Protein AF-A0A0F9D4M2-F1 (afdb_monomer_lite)

Foldseek 3Di:
DAQFWDWDDPVDDDDDFAKDWQDAPPDIIITGTDNPHDCTVPVVLVVLQVVQSVVCYPPPDPVVSVVSSRVSRD

pLDDT: mean 77.86, std 7.65, range [43.91, 86.88]

Radius of gyration: 11.84 Å; chains: 1; bounding box: 26×27×33 Å

Structure (mmCIF, N/CA/C/O backbone):
data_AF-A0A0F9D4M2-F1
#
_entry.id   AF-A0A0F9D4M2-F1
#
loop_
_atom_site.group_PDB
_atom_site.id
_atom_site.type_symbol
_atom_site.label_atom_id
_atom_site.label_alt_id
_atom_site.label_comp_id
_atom_site.label_asym_id
_atom_site.label_entity_id
_atom_site.label_seq_id
_atom_site.pdbx_PDB_ins_code
_atom_site.Cartn_x
_atom_site.Cartn_y
_atom_site.Cartn_z
_atom_site.occupancy
_atom_site.B_iso_or_equiv
_atom_site.auth_seq_id
_atom_site.auth_comp_id
_atom_site.auth_asym_id
_atom_site.auth_atom_id
_atom_site.pdbx_PDB_model_num
ATOM 1 N N . MET A 1 1 ? 2.330 1.681 -17.945 1.00 43.91 1 MET A N 1
ATOM 2 C CA . MET A 1 1 ? 1.298 1.725 -16.883 1.00 43.91 1 MET A CA 1
ATOM 3 C C . MET A 1 1 ? 1.977 2.069 -15.563 1.00 43.91 1 MET A C 1
ATOM 5 O O . MET A 1 1 ? 3.029 1.484 -15.311 1.00 43.91 1 MET A O 1
ATOM 9 N N . PRO A 1 2 ? 1.452 3.002 -14.746 1.00 50.94 2 PRO A N 1
ATOM 10 C CA . PRO A 1 2 ? 2.009 3.259 -13.424 1.00 50.94 2 PRO A CA 1
ATOM 11 C C . PRO A 1 2 ? 1.987 1.961 -12.617 1.00 50.94 2 PRO A C 1
ATOM 13 O O . PRO A 1 2 ? 1.006 1.216 -12.622 1.00 50.94 2 PRO A O 1
ATOM 16 N N . ALA A 1 3 ? 3.095 1.648 -11.959 1.00 63.03 3 ALA A N 1
ATOM 17 C CA . ALA A 1 3 ? 3.198 0.437 -11.166 1.00 63.03 3 ALA A CA 1
ATOM 18 C C . ALA A 1 3 ? 2.492 0.616 -9.820 1.00 63.03 3 ALA A C 1
ATOM 20 O O . ALA A 1 3 ? 3.121 0.953 -8.812 1.00 63.03 3 ALA A O 1
ATOM 21 N N . HIS A 1 4 ? 1.180 0.402 -9.835 1.00 68.88 4 HIS A N 1
ATOM 22 C CA . HIS A 1 4 ? 0.311 0.601 -8.688 1.00 68.88 4 HIS A CA 1
ATOM 23 C C . HIS A 1 4 ? 0.591 -0.401 -7.565 1.00 68.88 4 HIS A C 1
ATOM 25 O O . HIS A 1 4 ? 0.745 -1.605 -7.782 1.00 68.88 4 HIS A O 1
ATOM 31 N N . TRP A 1 5 ? 0.586 0.107 -6.335 1.00 76.19 5 TRP A N 1
ATOM 32 C CA . TRP A 1 5 ? 0.572 -0.713 -5.132 1.00 76.19 5 TRP A CA 1
ATOM 33 C C . TRP A 1 5 ? -0.805 -1.363 -4.967 1.00 76.19 5 TRP A C 1
ATOM 35 O O . TRP A 1 5 ? -1.818 -0.689 -4.761 1.00 76.19 5 TRP A O 1
ATOM 45 N N . LYS A 1 6 ? -0.853 -2.691 -5.050 1.00 79.19 6 LYS A N 1
ATOM 46 C CA . LYS A 1 6 ? -2.062 -3.494 -4.875 1.00 79.19 6 LYS A CA 1
ATOM 47 C C . LYS A 1 6 ? -2.154 -3.979 -3.437 1.00 79.19 6 LYS A C 1
ATOM 49 O O . LYS A 1 6 ? -1.217 -4.559 -2.907 1.00 79.19 6 LYS A O 1
ATOM 54 N N . ARG A 1 7 ? -3.304 -3.793 -2.796 1.00 80.75 7 ARG A N 1
ATOM 55 C CA . ARG A 1 7 ? -3.555 -4.384 -1.477 1.00 80.75 7 ARG A CA 1
ATOM 56 C C . ARG A 1 7 ? -3.678 -5.904 -1.604 1.00 80.75 7 ARG A C 1
ATOM 58 O O . ARG A 1 7 ? -4.426 -6.368 -2.464 1.00 80.75 7 ARG A O 1
ATOM 65 N N . ILE A 1 8 ? -3.022 -6.651 -0.722 1.00 81.25 8 ILE A N 1
ATOM 66 C CA . ILE A 1 8 ? -3.144 -8.113 -0.647 1.00 81.25 8 ILE A CA 1
ATOM 67 C C . ILE A 1 8 ? -3.759 -8.547 0.685 1.00 81.25 8 ILE A C 1
ATOM 69 O O . ILE A 1 8 ? -3.719 -7.811 1.675 1.00 81.25 8 ILE A O 1
ATOM 73 N N . ASN A 1 9 ? -4.392 -9.719 0.684 1.00 77.88 9 ASN A N 1
ATOM 74 C CA . ASN A 1 9 ? -4.920 -10.331 1.896 1.00 77.88 9 ASN A CA 1
ATOM 75 C C . ASN A 1 9 ? -3.775 -11.081 2.604 1.00 77.88 9 ASN A C 1
ATOM 77 O O . ASN A 1 9 ? -3.189 -11.957 1.973 1.00 77.88 9 ASN A O 1
ATOM 81 N N . PRO A 1 10 ? -3.446 -10.767 3.870 1.00 69.88 10 PRO A N 1
ATOM 82 C CA . PRO A 1 10 ? -2.353 -11.431 4.586 1.00 69.88 10 PRO A CA 1
ATOM 83 C C . PRO A 1 10 ? -2.571 -12.934 4.820 1.00 69.88 10 PRO A C 1
ATOM 85 O O . PRO A 1 10 ? -1.609 -13.630 5.110 1.00 69.88 10 PRO A O 1
ATOM 88 N N . GLY A 1 11 ? -3.802 -13.445 4.681 1.00 72.50 11 GLY A N 1
ATOM 89 C CA . GLY A 1 11 ? -4.087 -14.886 4.752 1.00 72.50 11 GLY A CA 1
ATOM 90 C C . GLY A 1 11 ? -3.722 -15.683 3.492 1.00 72.50 11 GLY A C 1
ATOM 91 O O . GLY A 1 11 ? -3.907 -16.893 3.473 1.00 72.50 11 GLY A O 1
ATOM 92 N N . MET A 1 12 ? -3.241 -15.027 2.431 1.00 70.25 12 MET A N 1
ATOM 93 C CA . MET A 1 12 ? -2.765 -15.689 1.214 1.00 70.25 12 MET A CA 1
ATOM 94 C C . MET A 1 12 ? -1.242 -15.625 1.142 1.00 70.25 12 MET A C 1
ATOM 96 O O . MET A 1 12 ? -0.647 -14.623 1.545 1.00 70.25 12 MET A O 1
ATOM 100 N N . ALA A 1 13 ? -0.626 -16.664 0.571 1.00 68.81 13 ALA A N 1
ATOM 101 C CA . ALA A 1 13 ? 0.796 -16.647 0.255 1.00 68.81 13 ALA A CA 1
ATOM 102 C C . ALA A 1 13 ? 1.123 -15.377 -0.551 1.00 68.81 13 ALA A C 1
ATOM 104 O O . ALA A 1 13 ? 0.463 -15.103 -1.564 1.00 68.81 13 ALA A O 1
ATOM 105 N N . PRO A 1 14 ? 2.087 -14.562 -0.095 1.00 65.19 14 PRO A N 1
ATOM 106 C CA . PRO A 1 14 ? 2.387 -13.324 -0.773 1.00 65.19 14 PRO A CA 1
ATOM 107 C C . PRO A 1 14 ? 2.995 -13.642 -2.145 1.00 65.19 14 PRO A C 1
ATOM 109 O O . PRO A 1 14 ? 3.977 -14.382 -2.226 1.00 65.19 14 PRO A O 1
ATOM 112 N N . PRO A 1 15 ? 2.431 -13.102 -3.236 1.00 70.88 15 PRO A N 1
ATOM 113 C CA . PRO A 1 15 ? 3.017 -13.268 -4.558 1.00 70.88 15 PRO A CA 1
ATOM 114 C C . PRO A 1 15 ? 4.387 -12.579 -4.623 1.00 70.88 15 PRO A C 1
ATOM 116 O O . PRO A 1 15 ? 4.666 -11.640 -3.872 1.00 70.88 15 PRO A O 1
ATOM 119 N N . VAL A 1 16 ? 5.227 -13.025 -5.558 1.00 76.19 16 VAL A N 1
ATOM 120 C CA . VAL A 1 16 ? 6.531 -12.409 -5.837 1.00 76.19 16 VAL A CA 1
ATOM 121 C C . VAL A 1 16 ? 6.388 -10.907 -6.094 1.00 76.19 16 VAL A C 1
ATOM 123 O O . VAL A 1 16 ? 5.495 -10.475 -6.824 1.00 76.19 16 VAL A O 1
ATOM 126 N N . GLY A 1 17 ? 7.263 -10.103 -5.483 1.00 78.19 17 GLY A N 1
ATOM 127 C CA . GLY A 1 17 ? 7.246 -8.647 -5.607 1.00 78.19 17 GLY A CA 1
ATOM 128 C C . GLY A 1 17 ? 7.727 -7.918 -4.356 1.00 78.19 17 GLY A C 1
ATOM 129 O O . GLY A 1 17 ? 8.212 -8.516 -3.398 1.00 78.19 17 GLY A O 1
ATOM 130 N N . GLN A 1 18 ? 7.587 -6.593 -4.366 1.00 81.19 18 GLN A N 1
ATOM 131 C CA . GLN A 1 18 ? 7.912 -5.761 -3.211 1.00 81.19 18 GLN A CA 1
ATOM 132 C C . GLN A 1 18 ? 6.692 -5.659 -2.296 1.00 81.19 18 GLN A C 1
ATOM 134 O O . GLN A 1 18 ? 5.657 -5.122 -2.691 1.00 81.19 18 GLN A O 1
ATOM 139 N N . ILE A 1 19 ? 6.834 -6.136 -1.062 1.00 83.56 19 ILE A N 1
ATOM 140 C CA . ILE A 1 19 ? 5.763 -6.155 -0.064 1.00 83.56 19 ILE A CA 1
ATOM 141 C C . ILE A 1 19 ? 6.063 -5.105 0.997 1.00 83.56 19 ILE A C 1
ATOM 143 O O . ILE A 1 19 ? 7.173 -5.047 1.523 1.00 83.56 19 ILE A O 1
ATOM 147 N N . GLN A 1 20 ? 5.074 -4.275 1.315 1.00 84.25 20 GLN A N 1
ATOM 148 C CA . GLN A 1 20 ? 5.141 -3.334 2.426 1.00 84.25 20 GLN A CA 1
ATOM 149 C C . GLN A 1 20 ? 3.822 -3.298 3.184 1.00 84.25 20 GLN A C 1
ATOM 151 O O . GLN A 1 20 ? 2.754 -3.514 2.613 1.00 84.25 20 GLN A O 1
ATOM 156 N N . ALA A 1 21 ? 3.887 -3.027 4.483 1.00 83.19 21 ALA A N 1
ATOM 157 C CA . ALA A 1 21 ? 2.719 -3.028 5.347 1.00 83.19 21 ALA A CA 1
ATOM 158 C C . ALA A 1 21 ? 2.585 -1.703 6.093 1.00 83.19 21 ALA A C 1
ATOM 160 O O . ALA A 1 21 ? 3.569 -1.095 6.504 1.00 83.19 21 ALA A O 1
ATOM 161 N N . VAL A 1 22 ? 1.339 -1.282 6.293 1.00 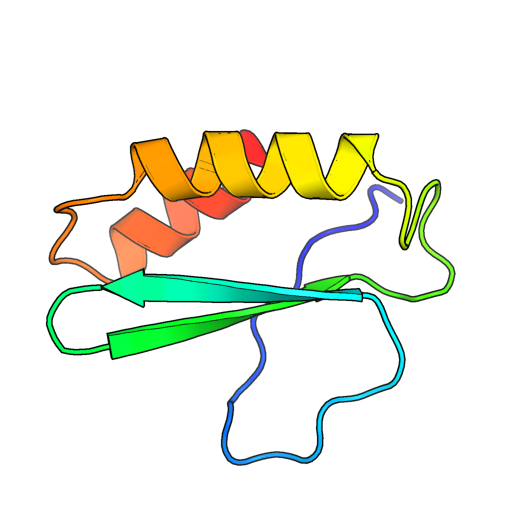82.81 22 VAL A N 1
ATOM 162 C CA . VAL A 1 22 ? 0.982 -0.171 7.173 1.00 82.81 22 VAL A CA 1
ATOM 163 C C . VAL A 1 22 ? 0.285 -0.748 8.394 1.00 82.81 22 VAL A C 1
ATOM 165 O O . VAL A 1 22 ? -0.806 -1.320 8.285 1.00 82.81 22 VAL A O 1
ATOM 168 N N . ALA A 1 23 ? 0.917 -0.591 9.555 1.00 73.56 23 ALA A N 1
ATOM 169 C CA . ALA A 1 23 ? 0.319 -0.930 10.835 1.00 73.56 23 ALA A CA 1
ATOM 170 C C . ALA A 1 23 ? -0.608 0.201 11.303 1.00 73.56 23 ALA A C 1
ATOM 172 O O . ALA A 1 23 ? -0.235 1.373 11.326 1.00 73.56 23 ALA A O 1
ATOM 173 N N . ALA A 1 24 ? -1.821 -0.159 11.704 1.00 68.94 24 ALA A N 1
ATOM 174 C CA . ALA A 1 24 ? -2.716 0.676 12.492 1.00 68.94 24 ALA A CA 1
ATOM 175 C C . ALA A 1 24 ? -3.070 -0.041 13.796 1.00 68.94 24 ALA A C 1
ATOM 177 O O . ALA A 1 24 ? -2.866 -1.246 13.919 1.00 68.94 24 ALA A O 1
ATOM 178 N N . LYS A 1 25 ? -3.651 0.697 14.749 1.00 66.69 25 LYS A N 1
ATOM 179 C CA . LYS A 1 25 ? -3.846 0.278 16.150 1.00 66.69 25 LYS A CA 1
ATOM 180 C C . LYS A 1 25 ? -4.345 -1.169 16.340 1.00 66.69 25 LYS A C 1
ATOM 182 O O . LYS A 1 25 ? -3.868 -1.843 17.238 1.00 66.69 25 LYS A O 1
ATOM 187 N N . LYS A 1 26 ? -5.280 -1.643 15.503 1.00 70.56 26 LYS A N 1
ATOM 188 C CA . LYS A 1 26 ? -5.809 -3.027 15.521 1.00 70.56 26 LYS A CA 1
ATOM 189 C C . LYS A 1 26 ? -5.695 -3.771 14.180 1.00 70.56 26 LYS A C 1
ATOM 191 O O . LYS A 1 26 ? -6.164 -4.898 14.067 1.00 70.56 26 LYS A O 1
ATOM 196 N N . HIS A 1 27 ? -5.142 -3.144 13.138 1.00 71.31 27 HIS A N 1
ATOM 197 C CA . HIS A 1 27 ? -5.211 -3.680 11.774 1.00 71.31 27 HIS A CA 1
ATOM 198 C C . HIS A 1 27 ? -3.910 -3.485 11.011 1.00 71.31 27 HIS A C 1
ATOM 200 O O . HIS A 1 27 ? -3.375 -2.379 10.962 1.00 71.31 27 HIS A O 1
ATOM 206 N N . LEU A 1 28 ? -3.479 -4.536 10.320 1.00 77.19 28 LEU A N 1
ATOM 207 C CA . LEU A 1 28 ? -2.373 -4.497 9.377 1.00 77.19 28 LEU A CA 1
ATOM 208 C C . LEU A 1 28 ? -2.926 -4.447 7.945 1.00 77.19 28 LEU A C 1
ATOM 210 O O . LEU A 1 28 ? -3.744 -5.283 7.558 1.00 77.19 28 LEU A O 1
ATOM 214 N N . THR A 1 29 ? -2.491 -3.470 7.151 1.00 80.75 29 THR A N 1
ATOM 215 C CA . THR A 1 29 ? -2.806 -3.413 5.717 1.00 80.75 29 THR A CA 1
ATOM 216 C C . THR A 1 29 ? -1.545 -3.705 4.919 1.00 80.75 29 THR A C 1
ATOM 218 O O . THR A 1 29 ? -0.583 -2.948 5.009 1.00 80.75 29 THR A O 1
ATOM 221 N N . VAL A 1 30 ? -1.559 -4.776 4.123 1.00 82.62 30 VAL A N 1
ATOM 222 C CA . VAL A 1 30 ? -0.420 -5.188 3.291 1.00 82.62 30 VAL A CA 1
ATOM 223 C C . VAL A 1 30 ? -0.620 -4.735 1.850 1.00 82.62 30 VAL A C 1
ATOM 225 O O . VAL A 1 30 ? -1.701 -4.894 1.275 1.00 82.62 30 VAL A O 1
ATOM 228 N N . PHE A 1 31 ? 0.437 -4.190 1.2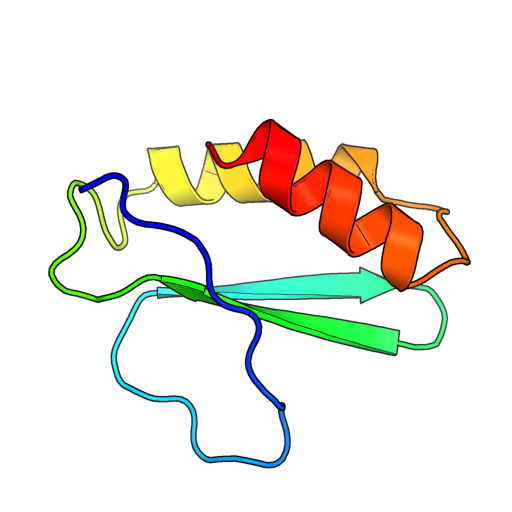64 1.00 83.94 31 PHE A N 1
ATOM 229 C CA . PHE A 1 31 ? 0.519 -3.750 -0.117 1.00 83.94 31 PHE A CA 1
ATOM 230 C C . PHE A 1 31 ? 1.640 -4.498 -0.837 1.00 83.94 31 PHE A C 1
ATOM 232 O O . PHE A 1 31 ? 2.711 -4.734 -0.286 1.00 83.94 31 PHE A O 1
ATOM 239 N N . LEU A 1 32 ? 1.379 -4.835 -2.089 1.00 84.62 32 LEU A N 1
ATOM 240 C CA . LEU A 1 32 ? 2.277 -5.487 -3.021 1.00 84.62 32 LEU A CA 1
ATOM 241 C C . LEU A 1 32 ? 2.502 -4.560 -4.207 1.00 84.62 32 LEU A C 1
ATOM 243 O O . LEU A 1 32 ? 1.554 -4.002 -4.761 1.00 84.62 32 LEU A O 1
ATOM 247 N N . ARG A 1 33 ? 3.742 -4.481 -4.661 1.00 82.94 33 ARG A N 1
ATOM 248 C CA . ARG A 1 33 ? 4.100 -3.919 -5.955 1.00 82.94 33 ARG A CA 1
ATOM 249 C C . ARG A 1 33 ? 4.710 -5.009 -6.826 1.00 82.94 33 ARG A C 1
ATOM 251 O O . ARG A 1 33 ? 5.520 -5.798 -6.339 1.00 82.94 33 ARG A O 1
ATOM 258 N N . SER A 1 34 ? 4.306 -5.044 -8.097 1.00 81.44 34 SER A N 1
ATOM 259 C CA . SER A 1 34 ? 4.801 -6.029 -9.069 1.00 81.44 34 SER A CA 1
ATOM 260 C C . SER A 1 34 ? 6.335 -6.015 -9.141 1.00 81.44 34 SER A C 1
ATOM 262 O O . SER A 1 34 ? 6.910 -4.927 -9.117 1.00 81.44 34 SER A O 1
ATOM 264 N N . PRO A 1 35 ? 7.012 -7.168 -9.276 1.00 79.62 35 PRO A N 1
ATOM 265 C CA . PRO A 1 35 ? 8.461 -7.218 -9.471 1.00 79.62 35 PRO A CA 1
ATOM 266 C C . PRO A 1 35 ? 8.886 -6.597 -10.810 1.00 79.62 35 PRO A C 1
ATOM 268 O O . PRO A 1 35 ? 9.961 -6.021 -10.899 1.00 79.62 35 PRO A O 1
ATOM 271 N N . SER A 1 36 ? 8.017 -6.632 -11.826 1.00 81.38 36 SER A N 1
ATOM 272 C CA . SER A 1 36 ? 8.238 -5.992 -13.132 1.00 81.38 36 SER A CA 1
ATOM 273 C C . SER A 1 36 ? 8.012 -4.473 -13.135 1.00 81.38 36 SER A C 1
ATOM 275 O O . SER A 1 36 ? 8.121 -3.823 -14.172 1.00 81.38 36 SER A O 1
ATOM 277 N N . ALA A 1 37 ? 7.661 -3.885 -11.989 1.00 79.12 37 ALA A N 1
ATOM 278 C CA . ALA A 1 37 ? 7.456 -2.451 -11.868 1.00 79.12 37 ALA A CA 1
ATOM 279 C C . ALA A 1 37 ? 8.778 -1.666 -11.958 1.00 79.12 37 ALA A C 1
ATOM 281 O O . ALA A 1 37 ? 9.751 -2.046 -11.303 1.00 79.12 37 ALA A O 1
ATOM 282 N N . PRO A 1 38 ? 8.799 -0.494 -12.6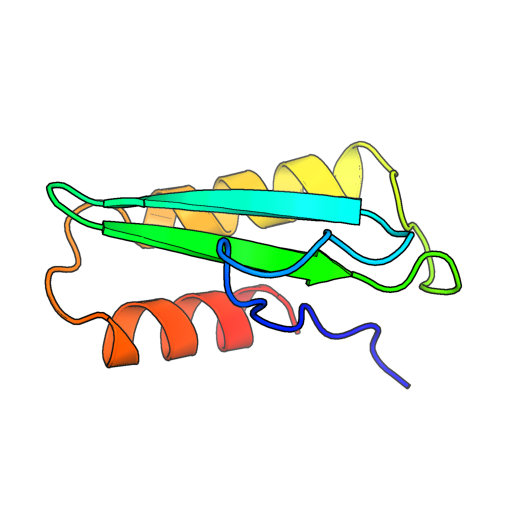20 1.00 75.38 38 PRO A N 1
ATOM 283 C CA . PRO A 1 38 ? 9.958 0.393 -12.594 1.00 75.38 38 PRO A CA 1
ATOM 284 C C . PRO A 1 38 ? 10.357 0.759 -11.156 1.00 75.38 38 PRO A C 1
ATOM 286 O O . PRO A 1 38 ? 9.552 1.281 -10.370 1.00 75.38 38 PRO A O 1
ATOM 289 N N . GLY A 1 39 ? 11.602 0.452 -10.791 1.00 74.75 39 GLY A N 1
ATOM 290 C CA . GLY A 1 39 ? 12.135 0.688 -9.450 1.00 74.75 39 GLY A CA 1
ATOM 291 C C . GLY A 1 39 ? 11.532 -0.205 -8.358 1.00 74.75 39 GLY A C 1
ATOM 292 O O . GLY A 1 39 ? 11.534 0.194 -7.192 1.00 74.75 39 GLY A O 1
ATOM 293 N N . ALA A 1 40 ? 10.960 -1.370 -8.688 1.00 73.94 40 ALA A N 1
ATOM 294 C CA . ALA A 1 40 ? 10.598 -2.379 -7.689 1.00 73.94 40 ALA A CA 1
ATOM 295 C C . ALA A 1 40 ? 11.817 -2.733 -6.820 1.00 73.94 40 ALA A C 1
ATOM 297 O O . ALA A 1 40 ? 12.915 -2.931 -7.325 1.00 73.94 40 ALA A O 1
ATOM 298 N N . GLY A 1 41 ? 11.643 -2.758 -5.500 1.00 72.31 41 GLY A N 1
ATOM 299 C CA . GLY A 1 41 ? 12.716 -3.061 -4.547 1.00 72.31 41 GLY A CA 1
ATOM 300 C C . GLY A 1 41 ? 13.688 -1.908 -4.265 1.00 72.31 41 GLY A C 1
ATOM 301 O O . GLY A 1 41 ? 14.420 -1.990 -3.276 1.00 72.31 41 GLY A O 1
ATOM 302 N N . SER A 1 42 ? 13.649 -0.820 -5.046 1.00 82.94 42 SER A N 1
ATOM 303 C CA . SER A 1 42 ? 14.534 0.337 -4.858 1.00 82.94 42 SER A CA 1
ATOM 304 C C . SER A 1 42 ? 14.324 1.024 -3.496 1.00 82.94 42 SER A C 1
ATOM 306 O O . SER A 1 42 ? 13.187 1.112 -3.004 1.00 82.94 42 SER A O 1
ATOM 308 N N . PRO A 1 43 ? 15.398 1.544 -2.873 1.00 84.19 43 PRO A N 1
ATOM 309 C CA . PRO A 1 43 ? 15.306 2.255 -1.599 1.00 84.19 43 PRO A CA 1
ATOM 310 C C . PRO A 1 43 ? 14.435 3.514 -1.697 1.00 84.19 43 PRO A C 1
ATOM 312 O O . PRO A 1 43 ? 13.701 3.817 -0.759 1.00 84.19 43 PRO A O 1
ATOM 315 N N . GLU A 1 44 ? 14.414 4.193 -2.845 1.00 84.44 44 GLU A N 1
ATOM 316 C CA . GLU A 1 44 ? 13.562 5.366 -3.072 1.00 84.44 44 GLU A CA 1
ATOM 317 C C . GLU A 1 44 ? 12.070 5.042 -2.974 1.00 84.44 44 GLU A C 1
ATOM 319 O O . GLU A 1 44 ? 11.302 5.776 -2.353 1.00 84.44 44 GLU A O 1
ATOM 324 N N . GLN A 1 45 ? 11.643 3.916 -3.549 1.00 82.75 45 GLN A N 1
ATOM 325 C CA . GLN A 1 45 ? 10.247 3.479 -3.495 1.00 82.75 45 GLN A CA 1
ATOM 326 C C . GLN A 1 45 ? 9.861 3.000 -2.094 1.00 82.75 45 GLN A C 1
ATOM 328 O O . GLN A 1 45 ? 8.724 3.199 -1.664 1.00 82.75 45 GLN A O 1
ATOM 333 N N . LYS A 1 46 ? 10.815 2.429 -1.346 1.00 82.75 46 LYS A N 1
ATOM 334 C CA . LYS A 1 46 ? 10.643 2.153 0.088 1.00 82.75 46 LYS A CA 1
ATOM 335 C C . LYS A 1 46 ? 10.431 3.440 0.878 1.00 82.75 46 LYS A C 1
ATOM 337 O O . LYS A 1 46 ? 9.454 3.546 1.608 1.00 82.75 46 LYS A O 1
ATOM 342 N N . LEU A 1 47 ? 11.276 4.442 0.659 1.00 85.88 47 LEU A N 1
ATOM 343 C CA . LEU A 1 47 ? 11.170 5.756 1.294 1.00 85.88 47 LEU A CA 1
ATOM 344 C C . LEU A 1 47 ? 9.855 6.470 0.964 1.00 85.88 47 LEU A C 1
ATOM 346 O O . LEU A 1 47 ? 9.212 6.992 1.873 1.00 85.88 47 LEU A O 1
ATOM 350 N N . LYS A 1 48 ? 9.422 6.464 -0.304 1.00 85.31 48 LYS A N 1
ATOM 351 C CA . LYS A 1 48 ? 8.123 7.025 -0.715 1.00 85.31 48 LYS A CA 1
ATOM 352 C C . LYS A 1 48 ? 6.971 6.341 0.016 1.00 85.31 48 LYS A C 1
ATOM 354 O O . LYS A 1 48 ? 6.138 7.027 0.602 1.00 85.31 48 LYS A O 1
ATOM 359 N N . PHE A 1 49 ? 6.965 5.008 0.056 1.00 85.81 49 PHE A N 1
ATOM 360 C CA . PHE A 1 49 ? 5.955 4.257 0.799 1.00 85.81 49 PHE A CA 1
ATOM 361 C C . PHE A 1 49 ? 5.953 4.605 2.287 1.00 85.81 49 PHE A C 1
ATOM 363 O O . PHE A 1 49 ? 4.894 4.915 2.824 1.00 85.81 49 PHE A O 1
ATOM 370 N N . SER A 1 50 ? 7.114 4.621 2.943 1.00 85.25 50 SER A N 1
ATOM 371 C CA . SER A 1 50 ? 7.224 4.966 4.364 1.00 85.25 50 SER A CA 1
ATOM 372 C C . SER A 1 50 ? 6.718 6.379 4.664 1.00 85.25 50 SER A C 1
ATOM 374 O O . SER A 1 50 ? 6.001 6.570 5.646 1.00 85.25 50 SER A O 1
ATOM 376 N N . LYS A 1 51 ? 7.023 7.361 3.805 1.00 86.88 51 LYS A N 1
ATOM 377 C CA . LYS A 1 51 ? 6.506 8.735 3.931 1.00 86.88 51 LYS A CA 1
ATOM 378 C C . LYS A 1 51 ? 4.980 8.777 3.809 1.00 86.88 51 LYS A C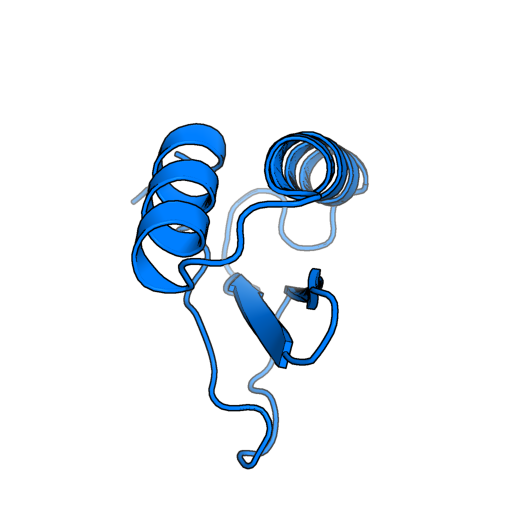 1
ATOM 380 O O . LYS A 1 51 ? 4.320 9.367 4.660 1.00 86.88 51 LYS A O 1
ATOM 385 N N . CYS A 1 52 ? 4.415 8.100 2.810 1.00 85.75 52 CYS A N 1
ATOM 386 C CA . CYS A 1 52 ? 2.963 8.005 2.643 1.00 85.75 52 CYS A CA 1
ATOM 387 C C . CYS A 1 52 ? 2.292 7.295 3.828 1.00 85.75 52 CYS A C 1
ATOM 389 O O . CYS A 1 52 ? 1.275 7.757 4.342 1.00 85.75 52 CYS A O 1
ATOM 391 N N . ALA A 1 53 ? 2.884 6.197 4.303 1.00 85.38 53 ALA A N 1
ATOM 392 C CA . ALA A 1 53 ? 2.383 5.425 5.432 1.00 85.38 53 ALA A CA 1
ATOM 393 C C . ALA A 1 53 ? 2.380 6.246 6.729 1.00 85.38 53 ALA A C 1
ATOM 395 O O . ALA A 1 53 ? 1.403 6.188 7.480 1.00 85.38 53 ALA A O 1
ATOM 396 N N . ALA A 1 54 ? 3.417 7.054 6.969 1.00 84.50 54 ALA A N 1
ATOM 397 C CA . ALA A 1 54 ? 3.484 7.953 8.118 1.00 84.50 54 ALA A CA 1
ATOM 398 C C . ALA A 1 54 ? 2.316 8.954 8.139 1.00 84.50 54 ALA A C 1
ATOM 400 O O . ALA A 1 54 ? 1.724 9.167 9.195 1.00 84.50 54 ALA A O 1
ATOM 401 N N . GLY A 1 55 ? 1.912 9.472 6.973 1.00 81.69 55 GLY A N 1
ATOM 402 C CA . GLY A 1 55 ? 0.744 10.352 6.825 1.00 81.69 55 GLY A CA 1
ATOM 403 C C . GLY A 1 55 ? -0.603 9.685 7.124 1.00 81.69 55 GLY A C 1
ATOM 404 O O . GLY A 1 55 ? -1.614 10.364 7.257 1.00 81.69 55 GLY A O 1
ATOM 405 N N . THR A 1 56 ? -0.634 8.358 7.265 1.00 80.50 56 THR A N 1
ATOM 406 C CA . THR A 1 56 ? -1.850 7.607 7.614 1.00 80.50 56 THR A CA 1
ATOM 407 C C . THR A 1 56 ? -1.905 7.141 9.068 1.00 80.50 56 THR A C 1
ATOM 409 O O . THR A 1 56 ? -2.850 6.455 9.479 1.00 80.50 56 THR A O 1
ATOM 412 N N . LYS A 1 57 ? -0.896 7.497 9.870 1.00 78.31 57 LYS A N 1
ATOM 413 C CA . LYS A 1 57 ? -0.826 7.146 11.288 1.00 78.31 57 LYS A CA 1
ATOM 414 C C . LYS A 1 57 ? -1.960 7.849 12.043 1.00 78.31 57 LYS A C 1
ATOM 416 O O . LYS A 1 57 ? -2.090 9.061 11.982 1.00 78.31 57 LYS A O 1
ATOM 421 N N . GLY A 1 58 ? -2.786 7.079 12.753 1.00 75.12 58 GLY A N 1
ATOM 422 C CA . GLY A 1 58 ? -3.939 7.601 13.505 1.00 75.12 58 GLY A CA 1
ATOM 423 C C . GLY A 1 58 ? -5.278 7.550 12.761 1.00 75.12 58 GLY A C 1
ATOM 424 O O . GLY A 1 58 ? -6.318 7.651 13.404 1.00 75.12 58 GLY A O 1
ATOM 425 N N . VAL A 1 59 ? -5.284 7.281 11.450 1.00 79.88 59 VAL A N 1
ATOM 426 C CA . VAL A 1 59 ? -6.522 7.121 10.671 1.00 79.88 59 VAL A CA 1
ATOM 427 C C . VAL A 1 59 ? -7.206 5.798 11.0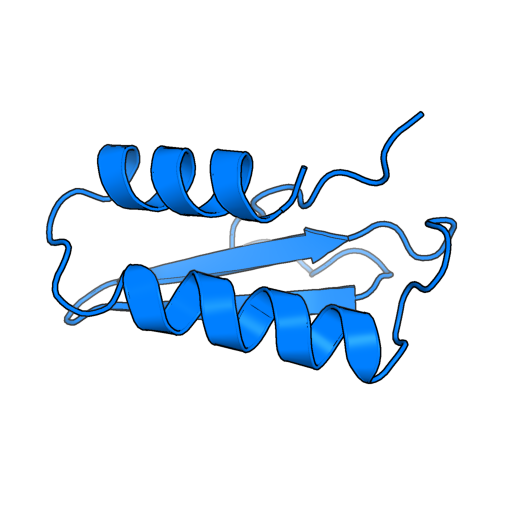37 1.00 79.88 59 VAL A C 1
ATOM 429 O O . VAL A 1 59 ? -6.747 4.702 10.679 1.00 79.88 59 VAL A O 1
ATOM 432 N N . SER A 1 60 ? -8.321 5.898 11.762 1.00 73.88 60 SER A N 1
ATOM 433 C CA . SER A 1 60 ? -9.127 4.758 12.213 1.00 73.88 60 SER A CA 1
ATOM 434 C C . SER A 1 60 ? -9.802 4.052 11.034 1.00 73.88 60 SER A C 1
ATOM 436 O O . SER A 1 60 ? -9.743 2.822 10.931 1.00 73.88 60 SER A O 1
ATOM 438 N N . SER A 1 61 ? -10.347 4.823 10.089 1.00 82.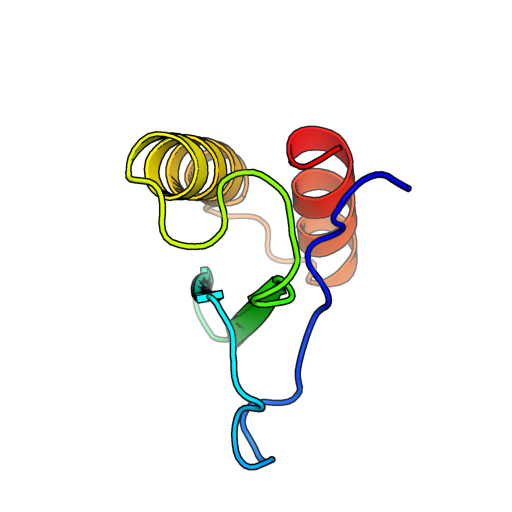69 61 SER A N 1
ATOM 439 C CA . SER A 1 61 ? -11.032 4.310 8.905 1.00 82.69 61 SER A CA 1
ATOM 440 C C . SER A 1 61 ? -10.069 3.628 7.934 1.00 82.69 61 SER A C 1
ATOM 442 O O . SER A 1 61 ? -9.126 4.215 7.404 1.00 82.69 61 SER A O 1
ATOM 444 N N . ARG A 1 62 ? -10.321 2.347 7.647 1.00 75.19 62 ARG A N 1
ATOM 445 C CA . ARG A 1 62 ? -9.532 1.576 6.674 1.00 75.19 62 ARG A CA 1
ATOM 446 C C . ARG A 1 62 ? -9.690 2.108 5.247 1.00 75.19 62 ARG A C 1
ATOM 448 O O . ARG A 1 62 ? -8.748 2.014 4.461 1.00 75.19 62 ARG A O 1
ATOM 455 N N . LEU A 1 63 ? -10.879 2.597 4.899 1.00 82.00 63 LEU A N 1
ATOM 456 C CA . LEU A 1 63 ? -11.211 3.086 3.559 1.00 82.00 63 LEU A CA 1
ATOM 457 C C . LEU A 1 63 ? -10.438 4.371 3.262 1.00 82.00 63 LEU A C 1
ATOM 459 O O . LEU A 1 63 ? -9.727 4.446 2.264 1.00 82.00 63 LEU A O 1
ATOM 463 N N . GLU A 1 64 ? -10.470 5.298 4.212 1.00 82.06 64 GLU A N 1
ATOM 464 C CA . GLU A 1 64 ? -9.756 6.571 4.172 1.00 82.06 64 GLU A CA 1
ATOM 465 C C . GLU A 1 64 ? -8.236 6.369 4.067 1.00 82.06 64 GLU A C 1
ATOM 467 O O . GLU A 1 64 ? -7.580 6.932 3.190 1.00 82.06 64 GLU A O 1
ATOM 472 N N . ARG A 1 65 ? -7.686 5.427 4.847 1.00 80.75 65 ARG A N 1
ATOM 473 C CA . ARG A 1 65 ? -6.275 5.017 4.758 1.00 80.75 65 ARG A CA 1
ATOM 474 C C . ARG A 1 65 ? -5.872 4.546 3.362 1.00 80.75 65 ARG A C 1
ATOM 476 O O . ARG A 1 65 ? -4.799 4.892 2.873 1.00 80.75 65 ARG A O 1
ATOM 483 N N . ASN A 1 66 ? -6.720 3.746 2.715 1.00 79.00 66 ASN A N 1
ATOM 484 C CA . ASN A 1 66 ? -6.439 3.245 1.370 1.00 79.00 66 ASN A CA 1
ATOM 485 C C . ASN A 1 66 ? -6.491 4.368 0.331 1.00 79.00 66 ASN A C 1
ATOM 487 O O . ASN A 1 66 ? -5.683 4.355 -0.595 1.00 79.00 66 ASN A O 1
ATOM 491 N N . THR A 1 67 ? -7.410 5.324 0.476 1.00 83.69 67 THR A N 1
ATOM 492 C CA . THR A 1 67 ? -7.505 6.490 -0.411 1.00 83.69 67 THR A CA 1
ATOM 493 C C . THR A 1 67 ? -6.247 7.350 -0.318 1.00 83.69 67 THR A C 1
ATOM 495 O O . THR A 1 67 ? -5.651 7.655 -1.351 1.00 83.69 67 THR A O 1
ATOM 498 N N . ILE A 1 68 ? -5.774 7.642 0.899 1.00 83.25 68 ILE A N 1
ATOM 499 C CA . ILE A 1 68 ? -4.535 8.402 1.126 1.00 83.25 68 ILE A CA 1
ATOM 500 C C . ILE A 1 68 ? -3.331 7.669 0.521 1.00 83.25 68 ILE A C 1
ATOM 502 O O . ILE A 1 68 ? -2.587 8.249 -0.270 1.00 83.25 68 ILE A O 1
ATOM 506 N N . MET A 1 69 ? -3.176 6.372 0.817 1.00 82.06 69 MET A N 1
ATOM 507 C CA . MET A 1 69 ? -2.079 5.563 0.269 1.00 82.06 69 MET A CA 1
ATOM 508 C C . MET A 1 69 ? -2.104 5.517 -1.263 1.00 82.06 69 MET A C 1
ATOM 510 O O . MET A 1 69 ? -1.062 5.659 -1.893 1.00 82.06 69 MET A O 1
ATOM 514 N N . ARG A 1 70 ? -3.281 5.358 -1.885 1.00 80.50 70 ARG A N 1
ATOM 515 C CA . ARG A 1 70 ? -3.422 5.357 -3.351 1.00 80.50 70 ARG A CA 1
ATOM 516 C C . ARG A 1 70 ? -3.100 6.710 -3.972 1.00 80.50 70 ARG A C 1
ATOM 518 O O . ARG A 1 70 ? -2.505 6.736 -5.040 1.00 80.50 70 ARG A O 1
ATOM 525 N N . SER A 1 71 ? -3.498 7.807 -3.330 1.00 82.31 71 SER A N 1
ATOM 526 C CA . SER A 1 71 ? -3.222 9.155 -3.831 1.00 82.31 71 SER A CA 1
ATOM 527 C C . SER A 1 71 ? -1.738 9.506 -3.737 1.00 82.31 71 SER A C 1
ATOM 529 O O . SER A 1 71 ? -1.201 10.131 -4.643 1.00 82.31 71 SER A O 1
ATOM 531 N N . CYS A 1 72 ? -1.075 9.085 -2.660 1.00 81.94 72 CYS A N 1
ATOM 532 C CA . CYS A 1 72 ? 0.334 9.379 -2.406 1.00 81.94 72 CYS A CA 1
ATOM 533 C C . CYS A 1 72 ? 1.294 8.503 -3.235 1.00 81.94 72 CYS A C 1
ATOM 535 O O . CYS A 1 72 ? 2.412 8.913 -3.530 1.00 81.94 72 CYS A O 1
ATOM 537 N N . LEU A 1 73 ? 0.854 7.303 -3.632 1.00 77.69 73 LEU A N 1
ATOM 538 C CA . LEU A 1 73 ? 1.645 6.324 -4.387 1.00 77.69 73 LEU A CA 1
ATOM 539 C C . LEU A 1 73 ? 1.266 6.239 -5.877 1.00 77.69 73 LEU A C 1
ATOM 541 O O . LEU A 1 73 ? 1.437 5.176 -6.484 1.00 77.69 73 LEU A O 1
ATOM 545 N N . LYS A 1 74 ? 0.707 7.320 -6.434 1.00 67.50 74 LYS A N 1
ATOM 546 C CA . LYS A 1 74 ? 0.477 7.454 -7.880 1.00 67.50 74 LYS A CA 1
ATOM 547 C C . LYS A 1 74 ? 1.788 7.473 -8.664 1.00 67.50 74 LYS A C 1
ATOM 549 O O . LYS A 1 74 ? 2.776 8.057 -8.168 1.00 67.50 74 LYS A O 1
#

Organism: NCBI:txid412755

Secondary structure (DSSP, 8-state):
-----EEE-TTSPPPSSEEEEEEETTEEEEEEE-TTSTTTT-HHHHHHHHHHHHTTTT---HHHHHHHHHHHT-

Sequence (74 aa):
MPAHWKRINPGMAPPVGQIQAVAAKKHLTVFLRSPSAPGAGSPEQKLKFSKCAAGTKGVSSRLERNTIMRSCLK